Protei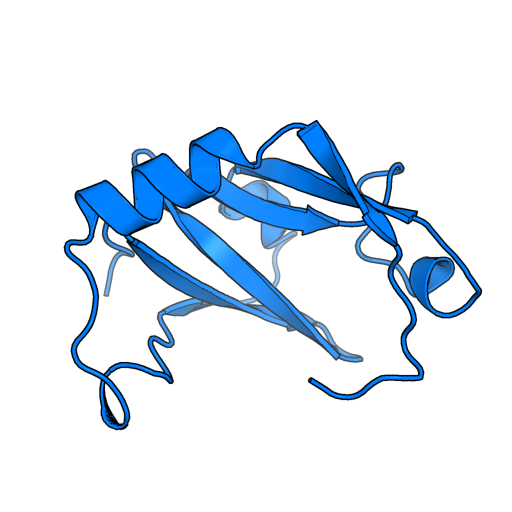n AF-A0AAV2ZYI9-F1 (afdb_monomer_lite)

Organism: Pyxicephalus adspersus (NCBI:txid30357)

pLDDT: mean 77.3, std 16.05, range [37.84, 93.31]

Sequence (102 aa):
PPPQLGDLIEFFRPLYQHWGIYVGAGYVVHLTDQEGWSSLSSAIGGSAVVRKDGLENVAHGCNYRVNNKFDQKMIPFPPEKVGQAALQQVGQIMPYSVTSAN

Structure (mmCIF, N/CA/C/O backbone):
data_AF-A0AAV2ZYI9-F1
#
_entry.id   AF-A0AAV2ZYI9-F1
#
loop_
_atom_site.group_PDB
_atom_site.id
_atom_site.type_symbol
_atom_site.label_atom_id
_atom_site.label_alt_id
_atom_site.label_comp_id
_atom_site.label_asym_id
_atom_site.label_entity_id
_atom_site.label_seq_id
_atom_site.pdbx_PDB_ins_code
_atom_site.Cartn_x
_atom_site.Cartn_y
_atom_site.Cartn_z
_atom_site.occupancy
_atom_site.B_iso_or_equiv
_atom_site.auth_seq_id
_atom_site.auth_comp_id
_atom_site.auth_asym_id
_atom_site.auth_atom_id
_atom_site.pdbx_PDB_model_num
ATOM 1 N N . PRO A 1 1 ? -2.413 -11.610 10.694 1.00 66.75 1 PRO A N 1
ATOM 2 C CA . PRO A 1 1 ? -3.799 -11.120 10.494 1.00 66.75 1 PRO A CA 1
ATOM 3 C C . PRO A 1 1 ? -3.962 -10.697 9.032 1.00 66.75 1 PRO A C 1
ATOM 5 O O . PRO A 1 1 ? -2.965 -10.253 8.460 1.00 66.75 1 PRO A O 1
ATOM 8 N N . PRO A 1 2 ? -5.146 -10.867 8.420 1.00 82.50 2 PRO A N 1
ATOM 9 C CA . PRO A 1 2 ? -5.396 -10.331 7.087 1.00 82.50 2 PRO A CA 1
ATOM 10 C C . PRO A 1 2 ? -5.329 -8.793 7.119 1.00 82.50 2 PRO A C 1
ATOM 12 O O . PRO A 1 2 ? -5.765 -8.205 8.112 1.00 82.50 2 PRO A O 1
ATOM 15 N N . PRO A 1 3 ? -4.775 -8.148 6.077 1.00 88.12 3 PRO A N 1
ATOM 16 C CA . PRO A 1 3 ? -4.728 -6.695 5.996 1.00 88.12 3 PRO A CA 1
ATOM 17 C C . PRO A 1 3 ? -6.135 -6.110 5.846 1.00 88.12 3 PRO A C 1
ATOM 19 O O . PRO A 1 3 ? -6.974 -6.638 5.108 1.00 88.12 3 PRO A O 1
ATOM 22 N N . GLN A 1 4 ? -6.382 -5.016 6.555 1.00 90.75 4 GLN A N 1
ATOM 23 C CA . GLN A 1 4 ? -7.621 -4.250 6.526 1.00 90.75 4 GLN A CA 1
ATOM 24 C C . GLN A 1 4 ? -7.429 -2.947 5.759 1.00 90.75 4 GLN A C 1
ATOM 26 O O . GLN A 1 4 ? -6.312 -2.471 5.565 1.00 90.75 4 GLN A O 1
ATOM 31 N N . LEU A 1 5 ? -8.533 -2.377 5.272 1.00 91.06 5 LEU A N 1
ATOM 32 C CA . LEU A 1 5 ? -8.512 -1.095 4.570 1.00 91.06 5 LEU A CA 1
ATOM 33 C C . LEU A 1 5 ? -7.764 -0.047 5.408 1.00 91.06 5 LEU A C 1
ATOM 35 O O . LEU A 1 5 ? -8.043 0.092 6.592 1.00 91.06 5 LEU A O 1
ATOM 39 N N . GLY A 1 6 ? -6.832 0.679 4.795 1.00 88.50 6 GLY A N 1
ATOM 40 C CA . GLY A 1 6 ? -6.029 1.701 5.465 1.00 88.50 6 GLY A CA 1
ATOM 41 C C . GLY A 1 6 ? -4.793 1.175 6.200 1.00 88.50 6 GLY A C 1
ATOM 42 O O . GLY A 1 6 ? -3.981 1.996 6.621 1.00 88.50 6 GLY A O 1
ATOM 43 N N . ASP A 1 7 ? -4.603 -0.145 6.308 1.00 90.94 7 ASP A N 1
ATOM 44 C CA . ASP A 1 7 ? -3.405 -0.712 6.929 1.00 90.94 7 ASP A CA 1
ATOM 45 C C . ASP A 1 7 ? -2.147 -0.386 6.124 1.00 90.94 7 ASP A C 1
ATOM 47 O O . ASP A 1 7 ? -2.111 -0.468 4.890 1.00 90.94 7 ASP A O 1
ATOM 51 N N . LEU A 1 8 ? -1.079 -0.078 6.852 1.00 90.81 8 LEU A N 1
ATOM 52 C CA . LEU A 1 8 ? 0.242 0.126 6.297 1.00 90.81 8 LEU A CA 1
ATOM 53 C C . LEU A 1 8 ? 0.940 -1.231 6.151 1.00 90.81 8 LEU A C 1
ATOM 55 O O . LEU A 1 8 ? 1.161 -1.952 7.123 1.00 90.81 8 LEU A O 1
ATOM 59 N N . ILE A 1 9 ? 1.293 -1.579 4.921 1.00 90.94 9 ILE A N 1
ATOM 60 C CA . ILE A 1 9 ? 1.954 -2.826 4.556 1.00 90.94 9 ILE A CA 1
ATOM 61 C C . ILE A 1 9 ? 3.439 -2.562 4.348 1.00 90.94 9 ILE A C 1
ATOM 63 O O . ILE A 1 9 ? 3.834 -1.739 3.521 1.00 90.94 9 ILE A O 1
ATOM 67 N N . GLU A 1 10 ? 4.259 -3.291 5.092 1.00 90.06 10 GLU A N 1
ATOM 68 C CA . GLU A 1 10 ? 5.707 -3.323 4.940 1.00 90.06 10 GLU A CA 1
ATOM 69 C C . GLU A 1 10 ? 6.098 -4.566 4.141 1.00 90.06 10 GLU A C 1
ATOM 71 O O . GLU A 1 10 ? 5.797 -5.691 4.545 1.00 90.06 10 GLU A O 1
ATOM 76 N N . PHE A 1 11 ? 6.787 -4.363 3.024 1.00 87.50 11 PHE A N 1
ATOM 77 C CA . PHE A 1 11 ? 7.355 -5.416 2.193 1.00 87.50 11 PHE A CA 1
ATOM 78 C C . PHE A 1 11 ? 8.849 -5.542 2.486 1.00 87.50 11 PHE A C 1
ATOM 80 O O . PHE A 1 11 ? 9.603 -4.564 2.411 1.00 87.50 11 PHE A O 1
ATOM 87 N N . PHE A 1 12 ? 9.291 -6.760 2.784 1.00 83.31 12 PHE A N 1
ATOM 88 C CA . PHE A 1 12 ? 10.691 -7.039 3.081 1.00 83.31 12 PHE A CA 1
ATOM 89 C C . PHE A 1 12 ? 11.482 -7.184 1.776 1.00 83.31 12 PHE A C 1
ATOM 91 O O . PHE A 1 12 ? 11.448 -8.240 1.145 1.00 83.31 12 PHE A O 1
ATOM 98 N N . ARG A 1 13 ? 12.206 -6.133 1.365 1.00 80.56 13 ARG A N 1
ATOM 99 C CA . ARG A 1 13 ? 13.207 -6.224 0.288 1.00 80.56 13 ARG A CA 1
ATOM 100 C C . ARG A 1 13 ? 14.604 -6.422 0.907 1.00 80.56 13 ARG A C 1
ATOM 102 O O . ARG A 1 13 ? 14.845 -5.947 2.014 1.00 80.56 13 ARG A O 1
ATOM 109 N N . PRO A 1 14 ? 15.553 -7.078 0.211 1.00 70.38 14 PRO A N 1
ATOM 110 C CA . PRO A 1 14 ? 16.879 -7.367 0.772 1.00 70.38 14 PRO A CA 1
ATOM 111 C C . PRO A 1 14 ? 17.719 -6.124 1.104 1.00 70.38 14 PRO A C 1
ATOM 113 O O . PRO A 1 14 ? 18.596 -6.198 1.957 1.00 70.38 14 PRO A O 1
ATOM 116 N N . LEU A 1 15 ? 17.477 -5.001 0.414 1.00 71.62 15 LEU A N 1
ATOM 117 C CA . LEU A 1 15 ? 18.325 -3.800 0.473 1.00 71.62 15 LEU A CA 1
ATOM 118 C C . LEU A 1 15 ? 17.618 -2.552 1.021 1.00 71.62 15 LEU A C 1
ATOM 120 O O . LEU A 1 15 ? 18.281 -1.556 1.290 1.00 71.62 15 LEU A O 1
ATOM 124 N N . TYR A 1 16 ? 16.292 -2.577 1.171 1.00 71.81 16 TYR A N 1
ATOM 125 C CA . TYR A 1 16 ? 15.512 -1.460 1.708 1.00 71.81 16 TYR A CA 1
ATOM 126 C C . TYR A 1 16 ? 14.121 -1.926 2.158 1.00 71.81 16 TYR A C 1
ATOM 128 O O . TYR A 1 16 ? 13.705 -3.048 1.886 1.00 71.81 16 TYR A O 1
ATOM 136 N N . GLN A 1 17 ? 13.381 -1.065 2.852 1.00 74.12 17 GLN A N 1
ATOM 137 C CA . GLN A 1 17 ? 11.994 -1.343 3.222 1.00 74.12 17 GLN A CA 1
ATOM 138 C C . GLN A 1 17 ? 11.067 -0.679 2.215 1.00 74.12 17 GLN A C 1
ATOM 140 O O . GLN A 1 17 ? 11.115 0.537 2.025 1.00 74.12 17 GLN A O 1
ATOM 145 N N . HIS A 1 18 ? 10.221 -1.478 1.577 1.00 85.81 18 HIS A N 1
ATOM 146 C CA . HIS A 1 18 ? 9.203 -0.969 0.672 1.00 85.81 18 HIS A CA 1
ATOM 147 C C . HIS A 1 18 ? 7.861 -0.909 1.395 1.00 85.81 18 HIS A C 1
ATOM 149 O O . HIS A 1 18 ? 7.550 -1.784 2.200 1.00 85.81 18 HIS A O 1
ATOM 155 N N . TRP A 1 19 ? 7.072 0.125 1.123 1.00 88.50 19 TRP A N 1
ATOM 156 C CA . TRP A 1 19 ? 5.846 0.406 1.865 1.00 88.50 19 TRP A CA 1
ATOM 157 C C . TRP A 1 19 ? 4.675 0.640 0.921 1.00 88.50 19 TRP A C 1
ATOM 159 O O . TRP A 1 19 ? 4.833 1.232 -0.146 1.00 88.50 19 TRP A O 1
ATOM 169 N N . GLY A 1 20 ? 3.490 0.211 1.341 1.00 91.12 20 GLY A N 1
ATOM 170 C CA . GLY A 1 20 ? 2.236 0.493 0.653 1.00 91.12 20 GLY A CA 1
ATOM 171 C C . GLY A 1 20 ? 1.064 0.563 1.623 1.00 91.12 20 GLY A C 1
ATOM 172 O O . GLY A 1 20 ? 1.152 0.087 2.747 1.00 91.12 20 GLY A O 1
ATOM 173 N N . ILE A 1 21 ? -0.037 1.160 1.191 1.00 92.50 21 ILE A N 1
ATOM 174 C CA . ILE A 1 21 ? -1.288 1.253 1.944 1.00 92.50 21 ILE A CA 1
ATOM 175 C C . ILE A 1 21 ? -2.273 0.263 1.338 1.00 92.50 21 ILE A C 1
ATOM 177 O O . ILE A 1 21 ? -2.523 0.299 0.132 1.00 92.50 21 ILE A O 1
ATOM 181 N N . TYR A 1 22 ? -2.855 -0.609 2.153 1.00 93.06 22 TYR A N 1
ATOM 182 C CA . TYR A 1 22 ? -3.882 -1.531 1.690 1.00 93.06 22 TYR A CA 1
ATOM 183 C C . TYR A 1 22 ? -5.197 -0.792 1.435 1.00 93.06 22 TYR A C 1
ATOM 185 O O . TYR A 1 22 ? -5.745 -0.131 2.315 1.00 93.06 22 TYR A O 1
ATOM 193 N N . VAL A 1 23 ? -5.721 -0.914 0.216 1.00 93.31 23 VAL A N 1
ATOM 194 C CA . VAL A 1 23 ? -6.938 -0.212 -0.232 1.00 93.31 23 VAL A CA 1
ATOM 195 C C . VAL A 1 23 ? -8.131 -1.153 -0.427 1.00 93.31 23 VAL A C 1
ATOM 197 O O . VAL A 1 23 ? -9.133 -0.772 -1.028 1.00 93.31 23 VAL A O 1
ATOM 200 N N . GLY A 1 24 ? -8.042 -2.378 0.098 1.00 91.62 24 GLY A N 1
ATOM 201 C CA . GLY A 1 24 ? -9.099 -3.384 0.000 1.00 91.62 24 GLY A CA 1
ATOM 202 C C . GLY A 1 24 ? -8.966 -4.304 -1.215 1.00 91.62 24 GLY A C 1
ATOM 203 O O . GLY A 1 24 ? -8.207 -4.040 -2.146 1.00 91.62 24 GLY A O 1
ATOM 204 N N . ALA A 1 25 ? -9.727 -5.404 -1.190 1.00 90.81 25 ALA A N 1
ATOM 205 C CA . ALA A 1 25 ? -9.845 -6.373 -2.286 1.00 90.81 25 ALA A CA 1
ATOM 206 C C . ALA A 1 25 ? -8.504 -6.911 -2.835 1.00 90.81 25 ALA A C 1
ATOM 208 O O . ALA A 1 25 ? -8.385 -7.166 -4.029 1.00 90.81 25 ALA A O 1
ATOM 209 N N . GLY A 1 26 ? -7.485 -7.064 -1.983 1.00 90.31 26 GLY A N 1
ATOM 210 C CA . GLY A 1 26 ? -6.168 -7.550 -2.403 1.00 90.31 26 GLY A CA 1
ATOM 211 C C . GLY A 1 26 ? -5.293 -6.504 -3.097 1.00 90.31 26 GLY A C 1
ATOM 212 O O . GLY A 1 26 ? -4.256 -6.866 -3.641 1.00 90.31 26 GLY A O 1
ATOM 213 N N . TYR A 1 27 ? -5.669 -5.222 -3.077 1.00 92.38 27 TYR A N 1
ATOM 214 C CA . TYR A 1 27 ? -4.897 -4.141 -3.689 1.00 92.38 27 TYR A CA 1
ATOM 215 C C . TYR A 1 27 ? -4.166 -3.287 -2.657 1.00 92.38 27 TYR A C 1
ATOM 217 O O . TYR A 1 27 ? -4.665 -3.015 -1.561 1.00 92.38 27 TYR A O 1
ATOM 225 N N . VAL A 1 28 ? -3.005 -2.789 -3.066 1.00 93.25 28 VAL A N 1
ATOM 226 C CA . VAL A 1 28 ? -2.189 -1.835 -2.322 1.00 93.25 28 VAL A CA 1
ATOM 227 C C . VAL A 1 28 ? -1.858 -0.632 -3.192 1.00 93.25 28 VAL A C 1
ATOM 229 O O . VAL A 1 28 ? -1.621 -0.759 -4.391 1.00 93.25 28 VAL A O 1
ATOM 232 N N . VAL A 1 29 ? -1.828 0.543 -2.577 1.00 92.19 29 VAL A N 1
ATOM 233 C CA . VAL A 1 29 ? -1.268 1.751 -3.177 1.00 92.19 29 VAL A CA 1
ATOM 234 C C . VAL A 1 29 ? 0.144 1.936 -2.648 1.00 92.19 29 VAL A C 1
ATOM 236 O O . VAL A 1 29 ? 0.345 1.968 -1.437 1.00 92.19 29 VAL A O 1
ATOM 239 N N . HIS A 1 30 ? 1.125 2.060 -3.531 1.00 90.12 30 HIS A N 1
ATOM 240 C CA . HIS A 1 30 ? 2.517 2.266 -3.147 1.00 90.12 30 HIS A CA 1
ATOM 241 C C . HIS A 1 30 ? 3.214 3.240 -4.090 1.00 90.12 30 HIS A C 1
ATOM 243 O O . HIS A 1 30 ? 2.781 3.471 -5.218 1.00 90.12 30 HIS A O 1
ATOM 249 N N . LEU A 1 31 ? 4.313 3.813 -3.614 1.00 85.50 31 LEU A N 1
ATOM 250 C CA . LEU A 1 31 ? 5.186 4.648 -4.423 1.00 85.50 31 LEU A CA 1
ATOM 251 C C . LEU A 1 31 ? 6.221 3.747 -5.109 1.00 85.50 31 LEU A C 1
ATOM 253 O O . LEU A 1 31 ? 6.868 2.946 -4.440 1.00 85.50 31 LEU A O 1
ATOM 257 N N . THR A 1 32 ? 6.362 3.825 -6.428 1.00 77.75 32 THR A N 1
ATOM 258 C CA . THR A 1 32 ? 7.313 3.013 -7.212 1.00 77.75 32 THR A CA 1
ATOM 259 C C . THR A 1 32 ? 7.895 3.826 -8.357 1.00 77.75 32 THR A C 1
ATOM 261 O O . THR A 1 32 ? 7.407 4.916 -8.630 1.00 77.75 32 THR A O 1
ATOM 264 N N . ASP A 1 33 ? 8.960 3.363 -9.004 1.00 71.25 33 ASP A N 1
ATOM 265 C CA . ASP A 1 33 ? 9.489 4.066 -10.172 1.00 71.25 33 ASP A CA 1
ATOM 266 C C . ASP A 1 33 ? 8.543 3.913 -11.383 1.00 71.25 33 ASP A C 1
ATOM 268 O O . ASP A 1 33 ? 7.578 3.140 -11.358 1.00 71.25 33 ASP A O 1
ATOM 272 N N . GLN A 1 34 ? 8.767 4.692 -12.443 1.00 58.78 34 GLN A N 1
ATOM 273 C CA . GLN A 1 34 ? 7.911 4.635 -13.635 1.00 58.78 34 GLN A CA 1
ATOM 274 C C . GLN A 1 34 ? 7.898 3.261 -14.323 1.00 58.78 34 GLN A C 1
ATOM 276 O O . GLN A 1 34 ? 6.882 2.907 -14.926 1.00 58.78 34 GLN A O 1
ATOM 281 N N . GLU A 1 35 ? 8.967 2.481 -14.185 1.00 58.69 35 GLU A N 1
ATOM 282 C CA . GLU A 1 35 ? 9.126 1.146 -14.763 1.00 58.69 35 GLU A CA 1
ATOM 283 C C . GLU A 1 35 ? 8.419 0.072 -13.907 1.00 58.69 35 GLU A C 1
ATOM 285 O O . GLU A 1 35 ? 8.315 -1.085 -14.313 1.00 58.69 35 GLU A O 1
ATOM 290 N N . GLY A 1 36 ? 7.895 0.434 -12.726 1.00 52.19 36 GLY A N 1
ATOM 291 C CA . GLY A 1 36 ? 7.261 -0.501 -11.789 1.00 52.19 36 GLY A CA 1
ATOM 292 C C . GLY A 1 36 ? 8.255 -1.482 -11.169 1.00 52.19 36 GLY A C 1
ATOM 293 O O . GLY A 1 36 ? 7.862 -2.451 -10.512 1.00 52.19 36 GLY A O 1
ATOM 294 N N . TRP A 1 37 ? 9.551 -1.243 -11.366 1.00 49.72 37 TRP A N 1
ATOM 295 C CA . TRP A 1 37 ? 10.597 -2.067 -10.808 1.00 49.72 37 TRP A CA 1
ATOM 296 C C . TRP A 1 37 ? 11.024 -1.413 -9.498 1.00 49.72 37 TRP A C 1
ATOM 298 O O . TRP A 1 37 ? 11.439 -0.259 -9.435 1.00 49.72 37 TRP A O 1
ATOM 308 N N . SER A 1 38 ? 10.900 -2.168 -8.410 1.00 51.62 38 SER A N 1
ATOM 309 C CA . SER A 1 38 ? 11.426 -1.827 -7.083 1.00 51.62 38 SER A CA 1
ATOM 310 C C . SER A 1 38 ? 12.956 -1.938 -7.102 1.00 51.62 38 SER A C 1
ATOM 312 O O . SER A 1 38 ? 13.558 -2.729 -6.378 1.00 51.62 38 SER A O 1
ATOM 314 N N . SER A 1 39 ? 13.575 -1.230 -8.040 1.00 44.97 39 SER A N 1
ATOM 315 C CA . SER A 1 39 ? 15.000 -1.211 -8.262 1.00 44.97 39 SER A CA 1
ATOM 316 C C . SER A 1 39 ? 15.566 0.109 -7.826 1.00 44.97 39 SER A C 1
ATOM 318 O O . SER A 1 39 ? 14.948 1.165 -7.875 1.00 44.97 39 SER A O 1
ATOM 320 N N . LEU A 1 40 ? 16.815 0.021 -7.420 1.00 44.94 40 LEU A N 1
ATOM 321 C CA . LEU A 1 40 ? 17.652 1.120 -6.985 1.00 44.94 40 LEU A CA 1
ATOM 322 C C . LEU A 1 40 ? 17.893 2.172 -8.095 1.00 44.94 40 LEU A C 1
ATOM 324 O O . LEU A 1 40 ? 18.694 3.077 -7.889 1.00 44.94 40 LEU A O 1
ATOM 328 N N . SER A 1 41 ? 17.201 2.100 -9.242 1.00 43.03 41 SER A N 1
ATOM 329 C CA . SER A 1 41 ? 17.156 3.131 -10.289 1.00 43.03 41 SER A CA 1
ATOM 330 C C . SER A 1 41 ? 16.711 4.485 -9.729 1.00 43.03 41 SER A C 1
ATOM 332 O O . SER A 1 41 ? 17.250 5.516 -10.123 1.00 43.03 41 SER A O 1
ATOM 334 N N . SER A 1 42 ? 15.816 4.510 -8.734 1.00 46.06 42 SER A N 1
ATOM 335 C CA . SER A 1 42 ? 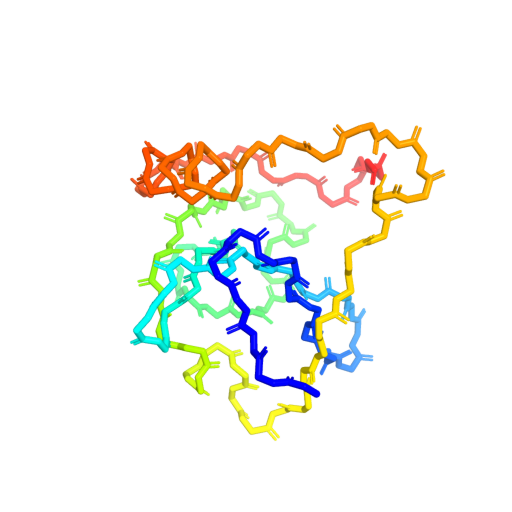15.403 5.755 -8.065 1.00 46.06 42 SER A CA 1
ATOM 336 C C . SER A 1 42 ? 16.446 6.344 -7.102 1.00 46.06 42 SER A C 1
ATOM 338 O O . SER A 1 42 ? 16.254 7.460 -6.623 1.00 46.06 42 SER A O 1
ATOM 340 N N . ALA A 1 43 ? 17.564 5.656 -6.826 1.00 43.91 43 ALA A N 1
ATOM 341 C CA . ALA A 1 43 ? 18.660 6.219 -6.030 1.00 43.91 43 ALA A CA 1
ATOM 342 C C . ALA A 1 43 ? 19.446 7.314 -6.771 1.00 43.91 43 ALA A C 1
ATOM 344 O O . ALA A 1 43 ? 20.192 8.063 -6.142 1.00 43.91 43 ALA A O 1
ATOM 345 N N . ILE A 1 44 ? 19.246 7.447 -8.086 1.00 43.34 44 ILE A N 1
ATOM 346 C CA . ILE A 1 44 ? 19.934 8.410 -8.947 1.00 43.34 44 ILE A CA 1
ATOM 347 C C . ILE A 1 44 ? 18.875 9.280 -9.643 1.00 43.34 44 ILE A C 1
ATOM 349 O O . ILE A 1 44 ? 18.548 9.076 -10.804 1.00 43.34 44 ILE A O 1
ATOM 353 N N . GLY A 1 45 ? 18.288 10.236 -8.915 1.00 50.44 45 GLY A N 1
ATOM 354 C CA . GLY A 1 45 ? 17.488 11.325 -9.502 1.00 50.44 45 GLY A CA 1
ATOM 355 C C . GLY A 1 45 ? 16.253 10.907 -10.317 1.00 50.44 45 GLY A C 1
ATOM 356 O O . GLY A 1 45 ? 15.954 11.543 -11.325 1.00 50.44 45 GLY A O 1
ATOM 357 N N . GLY A 1 46 ? 15.550 9.847 -9.908 1.00 58.97 46 GLY A N 1
ATOM 358 C CA . GLY A 1 46 ? 14.367 9.338 -10.606 1.00 58.97 46 GLY A CA 1
ATOM 359 C C . GLY A 1 46 ? 13.053 9.863 -10.024 1.00 58.97 46 GLY A C 1
ATOM 360 O O . GLY A 1 46 ? 12.873 9.927 -8.811 1.00 58.97 46 GLY A O 1
ATOM 361 N N . SER A 1 47 ? 12.100 10.218 -10.881 1.00 65.19 47 SER A N 1
ATOM 362 C CA . SER A 1 47 ? 10.719 10.476 -10.467 1.00 65.19 47 SER A CA 1
ATOM 363 C C . SER A 1 47 ? 10.039 9.178 -10.016 1.00 65.19 47 SER A C 1
ATOM 365 O O . SER A 1 47 ? 10.140 8.161 -10.699 1.00 65.19 47 SER A O 1
ATOM 367 N N . ALA A 1 48 ? 9.314 9.209 -8.900 1.00 76.81 48 ALA A N 1
ATOM 368 C CA . ALA A 1 48 ? 8.498 8.087 -8.447 1.00 76.81 48 ALA A CA 1
ATOM 369 C C . ALA A 1 48 ? 7.019 8.354 -8.739 1.00 76.81 48 ALA A C 1
ATOM 371 O O . ALA A 1 48 ? 6.565 9.488 -8.670 1.00 76.81 48 ALA A O 1
ATOM 372 N N . VAL A 1 49 ? 6.254 7.325 -9.068 1.00 83.94 49 VAL A N 1
ATOM 373 C CA . VAL A 1 49 ? 4.821 7.381 -9.339 1.00 83.94 49 VAL A CA 1
ATOM 374 C C . VAL A 1 49 ? 4.058 6.578 -8.293 1.00 83.94 49 VAL A C 1
ATOM 376 O O . VAL A 1 49 ? 4.462 5.487 -7.888 1.00 83.94 49 VAL A O 1
ATOM 379 N N . VAL A 1 50 ? 2.935 7.119 -7.836 1.00 88.25 50 VAL A N 1
ATOM 380 C CA . VAL A 1 50 ? 2.019 6.387 -6.962 1.00 88.25 50 VAL A CA 1
ATOM 381 C C . VAL A 1 50 ? 1.196 5.434 -7.822 1.00 88.25 50 VAL A C 1
ATOM 383 O O . VAL A 1 50 ? 0.458 5.867 -8.709 1.00 88.25 50 VAL A O 1
ATOM 386 N N . ARG A 1 51 ? 1.300 4.133 -7.566 1.00 88.44 51 ARG A N 1
ATOM 387 C CA . ARG A 1 51 ? 0.556 3.095 -8.287 1.00 88.44 51 ARG A CA 1
ATOM 388 C C . ARG A 1 51 ? -0.340 2.300 -7.360 1.00 88.44 51 ARG A C 1
ATOM 390 O O . ARG A 1 51 ? -0.091 2.209 -6.160 1.00 88.44 51 ARG A O 1
ATOM 397 N N . LYS A 1 52 ? -1.393 1.735 -7.948 1.00 92.25 52 LYS A N 1
ATOM 398 C CA . LYS A 1 52 ? -2.271 0.757 -7.313 1.00 92.25 52 LYS A CA 1
ATOM 399 C C . LYS A 1 52 ? -2.024 -0.593 -7.968 1.00 92.25 52 LYS A C 1
ATOM 401 O O . LYS A 1 52 ? -2.413 -0.784 -9.116 1.00 92.25 52 LYS A O 1
ATOM 406 N N . ASP A 1 53 ? -1.467 -1.521 -7.209 1.00 90.69 53 ASP A N 1
ATOM 407 C CA . ASP A 1 53 ? -1.097 -2.848 -7.686 1.00 90.69 53 ASP A CA 1
ATOM 408 C C . ASP A 1 53 ? -1.620 -3.936 -6.741 1.00 90.69 53 ASP A C 1
ATOM 410 O O . ASP A 1 53 ? -2.018 -3.674 -5.601 1.00 90.69 53 ASP A O 1
ATOM 414 N N . GLY A 1 54 ? -1.692 -5.173 -7.235 1.00 91.00 54 GLY A N 1
ATOM 415 C CA . GLY A 1 54 ? -2.092 -6.320 -6.419 1.00 91.00 54 GLY A CA 1
ATOM 416 C C . GLY A 1 54 ? -1.060 -6.591 -5.326 1.00 91.00 54 GLY A C 1
ATOM 417 O O . GLY A 1 54 ? 0.137 -6.574 -5.595 1.00 91.00 54 GLY A O 1
ATOM 418 N N . LEU A 1 55 ? -1.504 -6.871 -4.102 1.00 88.94 55 LEU A N 1
ATOM 419 C CA . LEU A 1 55 ? -0.638 -7.143 -2.952 1.00 88.94 55 LEU A CA 1
ATOM 420 C C . LEU A 1 55 ? 0.372 -8.260 -3.247 1.00 88.94 55 LEU A C 1
ATOM 422 O O . LEU A 1 55 ? 1.553 -8.116 -2.945 1.00 88.94 55 LEU A O 1
ATOM 426 N N . GLU A 1 56 ? -0.083 -9.340 -3.882 1.00 86.44 56 GLU A N 1
ATOM 427 C CA . GLU A 1 56 ? 0.766 -10.466 -4.283 1.00 86.44 56 GLU A CA 1
ATOM 428 C C . GLU A 1 56 ? 1.761 -10.079 -5.379 1.00 86.44 56 GLU A C 1
ATOM 430 O O . GLU A 1 56 ? 2.923 -10.487 -5.327 1.00 86.44 56 GLU A O 1
ATOM 435 N N . ASN A 1 57 ? 1.332 -9.231 -6.323 1.00 86.75 57 ASN A N 1
ATOM 436 C CA . ASN A 1 57 ? 2.219 -8.691 -7.344 1.00 86.75 57 ASN A CA 1
ATOM 437 C C . ASN A 1 57 ? 3.310 -7.865 -6.679 1.00 86.75 57 ASN A C 1
ATOM 439 O O . ASN A 1 57 ? 4.463 -8.189 -6.877 1.00 86.75 57 ASN A O 1
ATOM 443 N N . VAL A 1 58 ? 2.978 -6.890 -5.824 1.00 84.69 58 VAL A N 1
ATOM 444 C CA . VAL A 1 58 ? 3.963 -6.027 -5.140 1.00 84.69 58 VAL A CA 1
ATOM 445 C C . VAL A 1 58 ? 4.883 -6.816 -4.210 1.00 84.69 58 VAL A C 1
ATOM 447 O O . VAL A 1 58 ? 6.063 -6.476 -4.078 1.00 84.69 58 VAL A O 1
ATOM 450 N N . ALA A 1 59 ? 4.379 -7.886 -3.598 1.00 84.31 59 ALA A N 1
ATOM 451 C CA . ALA A 1 59 ? 5.195 -8.789 -2.805 1.00 84.31 59 ALA A CA 1
ATOM 452 C C . ALA A 1 59 ? 6.269 -9.486 -3.653 1.00 84.31 59 ALA A C 1
ATOM 454 O O . ALA A 1 59 ? 7.367 -9.696 -3.149 1.00 84.31 59 ALA A O 1
ATOM 455 N N . HIS A 1 60 ? 6.005 -9.812 -4.928 1.00 82.12 60 HIS A N 1
ATOM 456 C CA . HIS A 1 60 ? 6.931 -10.554 -5.804 1.00 82.12 60 HIS A CA 1
ATOM 457 C C . HIS A 1 60 ? 7.504 -11.822 -5.123 1.00 82.12 60 HIS A C 1
ATOM 459 O O . HIS A 1 60 ? 8.677 -12.154 -5.284 1.00 82.12 60 HIS A O 1
ATOM 465 N N . GLY A 1 61 ? 6.700 -12.516 -4.308 1.00 77.06 61 GLY A N 1
ATOM 466 C CA . GLY A 1 61 ? 7.143 -13.680 -3.527 1.00 77.06 61 GLY A CA 1
ATOM 467 C C . GLY A 1 61 ? 7.964 -13.362 -2.266 1.00 77.06 61 GLY A C 1
ATOM 468 O O . GLY A 1 61 ? 8.377 -14.282 -1.564 1.00 77.06 61 GLY A O 1
ATOM 469 N N . CYS A 1 62 ? 8.194 -12.087 -1.941 1.00 79.06 62 CYS A N 1
ATOM 470 C CA . CYS A 1 62 ? 8.747 -11.662 -0.657 1.00 79.06 62 CYS A CA 1
ATOM 471 C C . CYS A 1 62 ? 7.671 -11.651 0.437 1.00 79.06 62 CYS A C 1
ATOM 473 O O . CYS A 1 62 ? 6.488 -11.423 0.182 1.00 79.06 62 CYS A O 1
ATOM 475 N N . ASN A 1 63 ? 8.099 -11.824 1.688 1.00 85.94 63 ASN A N 1
ATOM 476 C CA . ASN A 1 63 ? 7.203 -11.641 2.824 1.00 85.94 63 ASN A CA 1
ATOM 477 C C . ASN A 1 63 ? 6.779 -10.172 2.952 1.00 85.94 63 ASN A C 1
ATOM 479 O O . ASN A 1 63 ? 7.544 -9.245 2.670 1.00 85.94 63 ASN A O 1
ATOM 483 N N . TYR A 1 64 ? 5.569 -9.976 3.461 1.00 88.94 64 TYR A N 1
ATOM 484 C CA . TYR A 1 64 ? 5.054 -8.679 3.875 1.00 88.94 64 TYR A CA 1
ATOM 485 C C . TYR A 1 64 ? 4.375 -8.796 5.240 1.00 88.94 64 TYR A C 1
ATOM 487 O O . TYR A 1 64 ? 3.980 -9.885 5.667 1.00 88.94 64 TYR A O 1
ATOM 495 N N . ARG A 1 65 ? 4.237 -7.673 5.943 1.00 90.19 65 ARG A N 1
ATOM 496 C CA . ARG A 1 65 ? 3.484 -7.595 7.200 1.00 90.19 65 ARG A CA 1
ATOM 497 C C . ARG A 1 65 ? 2.678 -6.309 7.281 1.00 90.19 65 ARG A C 1
ATOM 499 O O . ARG A 1 65 ? 3.083 -5.286 6.742 1.00 90.19 65 ARG A O 1
ATOM 506 N N . VAL A 1 66 ? 1.574 -6.357 8.017 1.00 90.75 66 VAL A N 1
ATOM 507 C CA . VAL A 1 66 ? 0.894 -5.142 8.477 1.00 90.75 66 VAL A CA 1
ATOM 508 C C . VAL A 1 66 ? 1.752 -4.514 9.574 1.00 90.75 66 VAL A C 1
ATOM 510 O O . VAL A 1 66 ? 2.097 -5.184 10.550 1.00 90.75 66 VAL A O 1
ATOM 513 N N . ASN A 1 67 ? 2.127 -3.251 9.400 1.00 86.94 67 ASN A N 1
ATOM 514 C CA . ASN A 1 67 ? 2.919 -2.486 10.349 1.00 86.94 67 ASN A CA 1
ATOM 515 C C . ASN A 1 67 ? 2.424 -1.037 10.409 1.00 86.94 67 ASN A C 1
ATOM 517 O O . ASN A 1 67 ? 3.001 -0.137 9.796 1.00 86.94 67 ASN A O 1
ATOM 521 N N . ASN A 1 68 ? 1.381 -0.802 11.204 1.00 84.19 68 ASN A N 1
ATOM 522 C CA . ASN A 1 68 ? 0.847 0.533 11.469 1.00 84.19 68 ASN A CA 1
ATOM 523 C C . ASN A 1 68 ? 1.733 1.280 12.482 1.00 84.19 68 ASN A C 1
ATOM 525 O O . ASN A 1 68 ? 1.331 1.592 13.602 1.00 84.19 68 ASN A O 1
ATOM 529 N N . LYS A 1 69 ? 2.983 1.568 12.093 1.00 80.12 69 LYS A N 1
ATOM 530 C CA . LYS A 1 69 ? 4.019 2.152 12.970 1.00 80.12 69 LYS A CA 1
ATOM 531 C C . LYS A 1 69 ? 3.645 3.509 13.585 1.00 80.12 69 LYS A C 1
ATOM 533 O O . LYS A 1 69 ? 4.304 3.962 14.520 1.00 80.12 69 LYS A O 1
ATOM 538 N N . PHE A 1 70 ? 2.637 4.180 13.032 1.00 76.06 70 PHE A N 1
ATOM 539 C CA . PHE A 1 70 ? 2.187 5.499 13.465 1.00 76.06 70 PHE A CA 1
ATOM 540 C C . PHE A 1 70 ? 1.041 5.453 14.478 1.00 76.06 70 PHE A C 1
ATOM 542 O O . PHE A 1 70 ? 0.871 6.437 15.192 1.00 76.06 70 PHE A O 1
ATOM 549 N N . ASP A 1 71 ? 0.340 4.326 14.630 1.00 79.31 71 ASP A N 1
ATOM 550 C CA . ASP A 1 71 ? -0.813 4.206 15.541 1.00 79.31 71 ASP A CA 1
ATOM 551 C C . ASP A 1 71 ? -0.418 4.403 17.011 1.00 79.31 71 ASP A C 1
ATOM 553 O O . ASP A 1 71 ? -1.218 4.834 17.835 1.00 79.31 71 ASP A O 1
ATOM 557 N N . GLN A 1 72 ? 0.843 4.123 17.354 1.00 72.25 72 GLN A N 1
ATOM 558 C CA . GLN A 1 72 ? 1.381 4.364 18.696 1.00 72.25 72 GLN A CA 1
ATOM 559 C C . GLN A 1 72 ? 1.762 5.831 18.947 1.00 72.25 72 GLN A C 1
ATOM 561 O O . GLN A 1 72 ? 1.955 6.222 20.096 1.00 72.25 72 GLN A O 1
ATOM 566 N N . LYS A 1 73 ? 1.922 6.634 17.888 1.00 75.31 73 LYS A N 1
ATOM 567 C CA . LYS A 1 73 ? 2.406 8.024 17.963 1.00 75.31 73 LYS A CA 1
ATOM 568 C C . LYS A 1 73 ? 1.324 9.050 17.644 1.00 75.31 73 LYS A C 1
ATOM 570 O O . LYS A 1 73 ? 1.425 10.190 18.088 1.00 75.31 73 LYS A O 1
ATOM 575 N N . MET A 1 74 ? 0.327 8.674 16.851 1.00 74.00 74 MET A N 1
ATOM 576 C CA . MET A 1 74 ? -0.723 9.555 16.359 1.00 74.00 74 MET A CA 1
ATOM 577 C C . MET A 1 74 ? -2.058 8.823 16.353 1.00 74.00 74 MET A C 1
ATOM 579 O O . MET A 1 74 ? -2.110 7.611 16.175 1.00 74.00 74 MET A O 1
ATOM 583 N N . ILE A 1 75 ? -3.142 9.582 16.511 1.00 72.88 75 ILE A N 1
ATOM 584 C CA . ILE A 1 75 ? -4.490 9.046 16.335 1.00 72.88 75 ILE A CA 1
ATOM 585 C C . ILE A 1 75 ? -4.635 8.664 14.854 1.00 72.88 75 ILE A C 1
ATOM 587 O O . ILE A 1 75 ? -4.510 9.552 14.002 1.00 72.88 75 ILE A O 1
ATOM 591 N N . PRO A 1 76 ? -4.871 7.381 14.528 1.00 76.56 76 PRO A N 1
ATOM 592 C CA . PRO A 1 76 ? -5.031 6.964 13.147 1.00 76.56 76 PRO A CA 1
ATOM 593 C C . PRO A 1 76 ? -6.261 7.636 12.541 1.00 76.56 76 PRO A C 1
ATOM 595 O O . PRO A 1 76 ? -7.318 7.752 13.167 1.00 76.56 76 PRO A O 1
ATOM 598 N N . PHE A 1 77 ? -6.123 8.095 11.299 1.00 81.12 77 PHE A N 1
ATOM 599 C CA . PHE A 1 77 ? -7.274 8.556 10.536 1.00 81.12 77 PHE A CA 1
ATOM 600 C C . PHE A 1 77 ? -8.229 7.385 10.271 1.00 81.12 77 PHE A C 1
ATOM 602 O O . PHE A 1 77 ? -7.783 6.237 10.212 1.00 81.12 77 PHE A O 1
ATOM 609 N N . PRO A 1 78 ? -9.531 7.654 10.053 1.00 85.88 78 PRO A N 1
ATOM 610 C CA . PRO A 1 78 ? -10.468 6.614 9.659 1.00 85.88 78 PRO A CA 1
ATOM 611 C C . PRO A 1 78 ? -9.930 5.841 8.444 1.00 85.88 78 PRO A C 1
ATOM 613 O O . PRO A 1 78 ? -9.509 6.481 7.473 1.00 85.88 78 PRO A O 1
ATOM 616 N N . PRO A 1 79 ? -9.953 4.499 8.462 1.00 84.88 79 PRO A N 1
ATOM 617 C CA . PRO A 1 79 ? -9.342 3.668 7.423 1.00 84.88 79 PRO A CA 1
ATOM 618 C C . PRO A 1 79 ? -9.878 3.980 6.02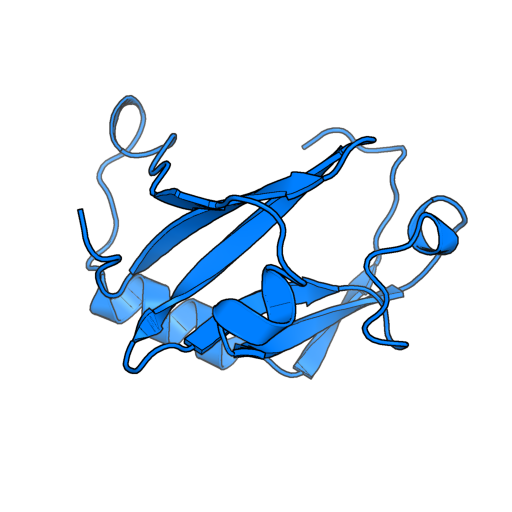1 1.00 84.88 79 PRO A C 1
ATOM 620 O O . PRO A 1 79 ? -9.122 4.017 5.052 1.00 84.88 79 PRO A O 1
ATOM 623 N N . GLU A 1 80 ? -11.166 4.310 5.917 1.00 87.31 80 GLU A N 1
ATOM 624 C CA . GLU A 1 80 ? -11.795 4.756 4.671 1.00 87.31 80 GLU A CA 1
ATOM 625 C C . GLU A 1 80 ? -11.169 6.044 4.130 1.00 87.31 80 GLU A C 1
ATOM 627 O O . GLU A 1 80 ? -10.893 6.147 2.936 1.00 87.31 80 GLU A O 1
ATOM 632 N N . LYS A 1 81 ? -10.879 7.009 5.010 1.00 88.81 81 LYS A N 1
ATOM 633 C CA . LYS A 1 81 ? -10.260 8.283 4.636 1.00 88.81 81 LYS A CA 1
ATOM 634 C C . LYS A 1 81 ? -8.817 8.081 4.178 1.00 88.81 81 LYS A C 1
ATOM 636 O O . LYS A 1 81 ? -8.399 8.710 3.211 1.00 88.81 81 LYS A O 1
ATOM 641 N N . VAL A 1 82 ? -8.076 7.187 4.837 1.00 87.25 82 VAL A N 1
ATOM 642 C CA . VAL A 1 82 ? -6.707 6.815 4.442 1.00 87.25 82 VAL A CA 1
ATOM 643 C C . VAL A 1 82 ? -6.711 6.137 3.074 1.00 87.25 82 VAL A C 1
ATOM 645 O O . VAL A 1 82 ? -5.980 6.558 2.178 1.00 87.25 82 VAL A O 1
ATOM 648 N N . GLY A 1 83 ? -7.575 5.137 2.883 1.00 87.44 83 GLY A N 1
ATOM 649 C CA . GLY A 1 83 ? -7.707 4.430 1.611 1.00 87.44 83 GLY A CA 1
ATOM 650 C C . GLY A 1 83 ? -8.118 5.357 0.466 1.00 87.44 83 GLY A C 1
ATOM 651 O O . GLY A 1 83 ? -7.504 5.326 -0.599 1.00 87.44 83 GLY A O 1
ATOM 652 N N . GLN A 1 84 ? -9.100 6.237 0.687 1.00 89.06 84 GLN A N 1
ATOM 653 C CA . GLN A 1 84 ? -9.520 7.232 -0.305 1.00 89.06 84 GLN A CA 1
ATOM 654 C C . GLN A 1 84 ? -8.402 8.220 -0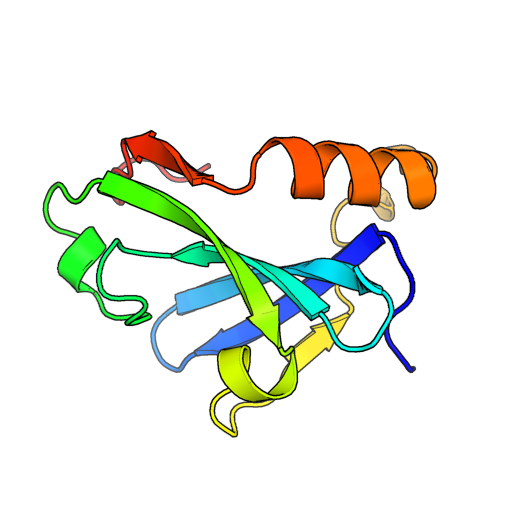.647 1.00 89.06 84 GLN A C 1
ATOM 656 O O . GLN A 1 84 ? -8.155 8.466 -1.826 1.00 89.06 84 GLN A O 1
ATOM 661 N N . ALA A 1 85 ? -7.696 8.752 0.351 1.00 88.25 85 ALA A N 1
ATOM 662 C CA . ALA A 1 85 ? -6.582 9.671 0.125 1.00 88.25 85 ALA A CA 1
ATOM 663 C C . ALA A 1 85 ? -5.418 9.003 -0.627 1.00 88.25 85 ALA A C 1
ATOM 665 O O . ALA A 1 85 ? -4.775 9.639 -1.463 1.00 88.25 85 ALA A O 1
ATOM 666 N N . ALA A 1 86 ? -5.155 7.720 -0.365 1.00 88.56 86 ALA A N 1
ATOM 667 C CA . ALA A 1 86 ? -4.169 6.944 -1.111 1.00 88.56 86 ALA A CA 1
ATOM 668 C C . ALA A 1 86 ? -4.603 6.758 -2.573 1.00 88.56 86 ALA A C 1
ATOM 670 O O . ALA A 1 86 ? -3.822 7.005 -3.489 1.00 88.56 86 ALA A O 1
ATOM 671 N N . LEU A 1 87 ? -5.868 6.399 -2.809 1.00 88.50 87 LEU A N 1
ATOM 672 C CA . LEU A 1 87 ? -6.420 6.255 -4.159 1.00 88.50 87 LEU A CA 1
ATOM 673 C C . LEU A 1 87 ? -6.391 7.568 -4.954 1.00 88.50 87 LEU A C 1
ATOM 675 O O . LEU A 1 87 ? -6.092 7.541 -6.143 1.00 88.50 87 LEU A O 1
ATOM 679 N N . GLN A 1 88 ? -6.643 8.712 -4.312 1.00 91.00 88 GLN A N 1
ATOM 680 C CA . GLN A 1 88 ? -6.564 10.036 -4.947 1.00 91.00 88 GLN A CA 1
ATOM 681 C C . GLN A 1 88 ? -5.147 10.424 -5.389 1.00 91.00 88 GLN A C 1
ATOM 683 O O . GLN A 1 88 ? -4.982 11.295 -6.243 1.00 91.00 88 GLN A O 1
ATOM 688 N N . GLN A 1 89 ? -4.123 9.795 -4.813 1.00 87.12 89 GLN A N 1
ATOM 689 C CA . GLN A 1 89 ? -2.736 10.032 -5.194 1.00 87.12 89 GLN A CA 1
ATOM 690 C C . GLN A 1 89 ? -2.272 9.142 -6.348 1.00 87.12 89 GLN A C 1
ATOM 692 O O . GLN A 1 89 ? -1.234 9.430 -6.933 1.00 87.12 89 GLN A O 1
ATOM 697 N N . VAL A 1 90 ? -3.021 8.097 -6.717 1.00 89.12 90 VAL A N 1
ATOM 698 C CA . VAL A 1 90 ? -2.640 7.187 -7.808 1.00 89.12 90 VAL A CA 1
ATOM 699 C C . VAL A 1 90 ? -2.471 7.960 -9.119 1.00 89.12 90 VAL A C 1
ATOM 701 O O . VAL A 1 90 ? -3.341 8.724 -9.525 1.00 89.12 90 VAL A O 1
ATOM 704 N N . GLY A 1 91 ? -1.335 7.749 -9.784 1.00 84.56 91 GLY A N 1
ATOM 705 C CA . GLY A 1 91 ? -0.937 8.447 -11.007 1.00 84.56 91 GLY A CA 1
ATOM 706 C C . GLY A 1 91 ? -0.136 9.730 -10.773 1.00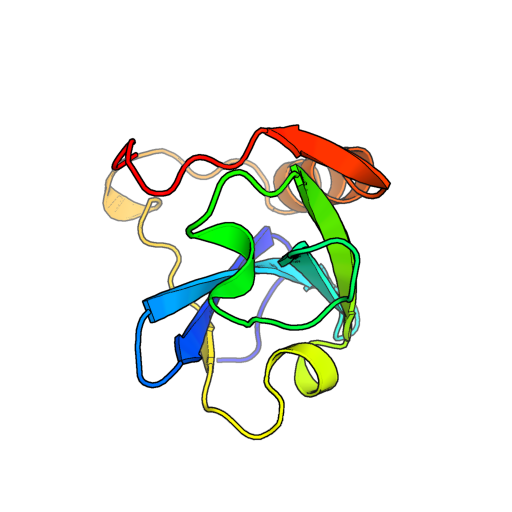 84.56 91 GLY A C 1
ATOM 707 O O . GLY A 1 91 ? 0.410 10.271 -11.734 1.00 84.56 91 GLY A O 1
ATOM 708 N N . GLN A 1 92 ? -0.009 10.209 -9.531 1.00 84.88 92 GLN A N 1
ATOM 709 C CA . GLN A 1 92 ? 0.850 11.355 -9.232 1.00 84.88 92 GLN A CA 1
ATOM 710 C C . GLN A 1 92 ? 2.324 10.969 -9.309 1.00 84.88 92 GLN A C 1
ATOM 712 O O . GLN A 1 92 ? 2.732 9.913 -8.821 1.00 84.88 92 GLN A O 1
ATOM 717 N N . ILE A 1 93 ? 3.116 11.859 -9.907 1.00 80.88 93 ILE A N 1
ATOM 718 C CA . ILE A 1 93 ? 4.565 11.740 -10.008 1.00 80.88 93 ILE A CA 1
ATOM 719 C C . ILE A 1 93 ? 5.191 12.650 -8.949 1.00 80.88 93 ILE A C 1
ATOM 721 O O . ILE A 1 93 ? 5.004 13.864 -8.971 1.00 80.88 93 ILE A O 1
ATOM 725 N N . MET A 1 94 ? 5.944 12.054 -8.034 1.00 72.69 94 MET A N 1
ATOM 726 C CA . MET A 1 94 ? 6.645 12.712 -6.942 1.00 72.69 94 MET A CA 1
ATOM 727 C C . MET A 1 94 ? 8.152 12.721 -7.233 1.00 72.69 94 MET A C 1
ATOM 729 O O . MET A 1 94 ? 8.706 11.690 -7.630 1.00 72.69 94 MET A O 1
ATOM 733 N N . PRO A 1 95 ? 8.854 13.848 -7.033 1.00 64.81 95 PRO A N 1
ATOM 734 C CA . PRO A 1 95 ? 10.309 13.857 -7.095 1.00 64.81 95 PRO A CA 1
ATOM 735 C C . PRO A 1 95 ? 10.859 13.004 -5.944 1.00 64.81 95 PRO A C 1
ATOM 737 O O . PRO A 1 95 ? 10.605 13.296 -4.776 1.00 64.81 95 PRO A O 1
ATOM 740 N N . TYR A 1 96 ? 11.584 11.933 -6.267 1.00 57.25 96 TYR A N 1
ATOM 741 C CA . TYR A 1 96 ? 12.173 11.042 -5.273 1.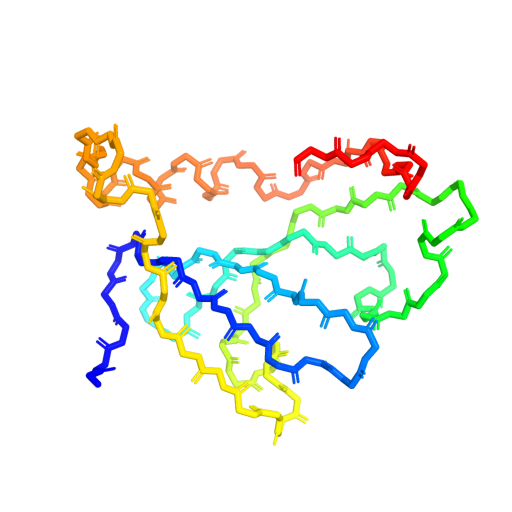00 57.25 96 TYR A CA 1
ATOM 742 C C . TYR A 1 96 ? 13.679 11.297 -5.203 1.00 57.25 96 TYR A C 1
ATOM 744 O O . TYR A 1 96 ? 14.401 11.121 -6.181 1.00 57.25 96 TYR A O 1
ATOM 752 N N . SER A 1 97 ? 14.154 11.753 -4.044 1.00 52.75 97 SER A N 1
ATOM 753 C CA . SER A 1 97 ? 15.580 11.926 -3.775 1.00 52.75 97 SER A CA 1
ATOM 754 C C . SER A 1 97 ? 15.954 11.081 -2.564 1.00 52.75 97 SER A C 1
ATOM 756 O O . SER A 1 97 ? 15.569 11.391 -1.439 1.00 52.75 97 SER A O 1
ATOM 758 N N . VAL A 1 98 ? 16.724 10.012 -2.786 1.00 48.56 98 VAL A N 1
ATOM 759 C CA . VAL A 1 98 ? 17.187 9.078 -1.736 1.00 48.56 98 VAL A CA 1
ATOM 760 C C . VAL A 1 98 ? 18.129 9.748 -0.719 1.00 48.56 98 VAL A C 1
ATOM 762 O O . VAL A 1 98 ? 18.420 9.190 0.333 1.00 48.56 98 VAL A O 1
ATOM 765 N N . THR A 1 99 ? 18.566 10.981 -0.980 1.00 43.50 99 THR A N 1
ATOM 766 C CA . THR A 1 99 ? 19.395 11.781 -0.065 1.00 43.50 99 THR A CA 1
ATOM 767 C C . THR A 1 99 ? 18.617 12.448 1.069 1.00 43.50 99 THR A C 1
ATOM 769 O O . THR A 1 99 ? 19.230 12.998 1.982 1.00 43.50 99 THR A O 1
ATOM 772 N N . SER A 1 100 ? 17.285 12.407 1.054 1.00 39.09 100 SER A N 1
ATOM 773 C CA . SER A 1 100 ? 16.453 12.998 2.103 1.00 39.09 100 SER A CA 1
ATOM 774 C C . SER A 1 100 ? 15.770 11.890 2.896 1.00 39.09 100 SER A C 1
ATOM 776 O O . SER A 1 100 ? 14.689 11.431 2.535 1.00 39.09 100 SER A O 1
ATOM 778 N N . ALA A 1 101 ? 16.415 11.443 3.975 1.00 37.84 101 ALA A N 1
ATOM 779 C CA . ALA A 1 101 ? 15.749 10.635 4.988 1.00 37.84 101 ALA A CA 1
ATOM 780 C C . ALA A 1 101 ? 14.514 11.405 5.498 1.00 37.84 101 ALA A C 1
ATOM 782 O O . ALA A 1 101 ? 14.665 12.485 6.068 1.00 37.84 101 ALA A O 1
ATOM 783 N N . ASN A 1 102 ? 13.316 10.872 5.245 1.00 38.12 102 ASN A N 1
ATOM 784 C CA . ASN A 1 102 ? 12.061 11.291 5.880 1.00 38.12 102 ASN A CA 1
ATOM 785 C C . ASN A 1 102 ? 11.642 10.249 6.918 1.00 38.12 102 ASN A C 1
ATOM 787 O O . ASN A 1 102 ? 11.766 9.038 6.615 1.00 38.12 102 ASN A O 1
#

Foldseek 3Di:
DDDDQQFKKWADDPPDIFIWGDLDPQKTWGKAFPVNDPDCPLQPWGKIFTAIDGNCVNNVVTDMDGDPVCVVPDPDDDSNVSSVVSVVRHGPIHGRHPPDDD

Radius of gyration: 13.36 Å; chains: 1; bounding box: 32×28×34 Å

Secondary structure (DSSP, 8-state):
----TTPEEEEE-SSSEEEEEEEETTEEEEEEETT---SGGGGTTPEEEEEEEEHHHHHTT--EEE--TTTTTSPPPPHHHHHHHHHHHTT-EEE--TTS--

InterPro domains:
  IPR007053 LRAT domain [PF04970] (3-102)
  IPR007053 LRAT domain [PS51934] (8-102)
  IPR051496 H-rev107 Phospholipase/Acyltransferase [PTHR13943] (1-102)